Protein AF-A0A942A1B2-F1 (afdb_monomer_lite)

Secondary structure (DSSP, 8-state):
--HHHHHHHHHHHHHHHTS----------EEEEEEEE-SGGGGSBSSSS-BHHHHHHHHHHHHHHTS-TTEEEEEEEEPPPP-

InterPro domains:
  IPR036465 von Willebrand factor A-like domain superfamily [G3DSA:3.40.50.410] (23-77)
  IPR036465 von Willebrand factor A-like domain superfamily [SSF53300] (20-75)

Structure (mmCIF, N/CA/C/O backbone):
data_AF-A0A942A1B2-F1
#
_entry.id   AF-A0A942A1B2-F1
#
loop_
_atom_site.group_PDB
_atom_site.id
_atom_site.type_symbol
_atom_site.label_atom_id
_atom_site.label_alt_id
_atom_site.label_comp_id
_atom_site.label_asym_id
_atom_site.label_entity_id
_atom_site.label_seq_id
_atom_site.pdbx_PDB_ins_code
_atom_site.Cartn_x
_atom_site.Cartn_y
_atom_site.Cartn_z
_atom_site.occupancy
_atom_site.B_iso_or_equiv
_atom_site.auth_seq_id
_atom_site.auth_comp_id
_atom_site.auth_asym_id
_atom_site.auth_atom_id
_atom_site.pdbx_PDB_model_num
ATOM 1 N N . MET A 1 1 ? -32.233 -13.448 62.759 1.00 56.03 1 MET A N 1
ATOM 2 C CA . MET A 1 1 ? -31.158 -12.858 61.929 1.00 56.03 1 MET A CA 1
ATOM 3 C C . MET A 1 1 ? -30.771 -11.524 62.558 1.00 56.03 1 MET A C 1
ATOM 5 O O . MET A 1 1 ? -31.634 -10.671 62.684 1.00 56.03 1 MET A O 1
ATOM 9 N N . ASN A 1 2 ? -29.550 -11.407 63.086 1.00 65.88 2 ASN A N 1
ATOM 10 C CA . ASN A 1 2 ? -29.102 -10.271 63.908 1.00 65.88 2 ASN A CA 1
ATOM 11 C C . ASN A 1 2 ? -28.948 -9.001 63.046 1.00 65.88 2 ASN A C 1
ATOM 13 O O . ASN A 1 2 ? -28.399 -9.091 61.948 1.00 65.88 2 ASN A O 1
ATOM 17 N N . GLU A 1 3 ? -29.386 -7.838 63.536 1.00 75.69 3 GLU A N 1
ATOM 18 C CA . GLU A 1 3 ? -29.263 -6.535 62.853 1.00 75.69 3 GLU A CA 1
ATOM 19 C C . GLU A 1 3 ? -27.819 -6.239 62.398 1.00 75.69 3 GLU A C 1
ATOM 21 O O . GLU A 1 3 ? -27.594 -5.668 61.333 1.00 75.69 3 GLU A O 1
ATOM 26 N N . LYS A 1 4 ? -26.816 -6.754 63.123 1.00 70.44 4 LYS A N 1
ATOM 27 C CA . LYS A 1 4 ? -25.394 -6.658 62.741 1.00 70.44 4 LYS A CA 1
ATOM 28 C C . LYS A 1 4 ? -25.057 -7.383 61.431 1.00 70.44 4 LYS A C 1
ATOM 30 O O . LYS A 1 4 ? -24.219 -6.920 60.668 1.00 70.44 4 LYS A O 1
ATOM 35 N N . CYS A 1 5 ? -25.720 -8.504 61.151 1.00 71.19 5 CYS A N 1
ATOM 36 C CA . CYS A 1 5 ? -25.493 -9.303 59.945 1.00 71.19 5 CYS A CA 1
ATOM 37 C C . CYS A 1 5 ? -26.080 -8.615 58.701 1.00 71.19 5 CYS A C 1
ATOM 39 O O . CYS A 1 5 ? -25.471 -8.657 57.636 1.00 71.19 5 CYS A O 1
ATOM 41 N N . LYS A 1 6 ? -27.199 -7.888 58.857 1.00 72.44 6 LYS A N 1
ATOM 42 C CA . LYS A 1 6 ? -27.783 -7.061 57.788 1.00 72.44 6 LYS A CA 1
ATOM 43 C C . LYS A 1 6 ? -26.862 -5.903 57.402 1.00 72.44 6 LYS A C 1
ATOM 45 O O . LYS A 1 6 ? -26.675 -5.653 56.218 1.00 72.44 6 LYS A O 1
ATOM 50 N N . HIS A 1 7 ? -26.250 -5.237 58.384 1.00 69.81 7 HIS A N 1
ATOM 51 C CA . HIS A 1 7 ? -25.312 -4.143 58.120 1.00 69.81 7 HIS A CA 1
ATOM 52 C C . HIS A 1 7 ? -24.046 -4.604 57.397 1.00 69.81 7 HIS A C 1
ATOM 54 O O . HIS A 1 7 ? -23.616 -3.931 56.468 1.00 69.81 7 HIS A O 1
ATOM 60 N N . ILE A 1 8 ? -23.494 -5.762 57.774 1.00 76.12 8 ILE A N 1
ATOM 61 C CA . ILE A 1 8 ? -22.324 -6.349 57.100 1.00 76.12 8 ILE A CA 1
ATOM 62 C C . ILE A 1 8 ? -22.659 -6.733 55.652 1.00 76.12 8 ILE A C 1
ATOM 64 O O . ILE A 1 8 ? -21.858 -6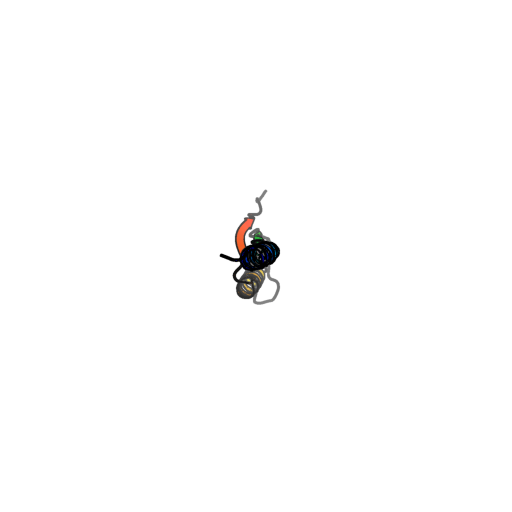.513 54.747 1.00 76.12 8 ILE A O 1
ATOM 68 N N . LEU A 1 9 ? -23.856 -7.276 55.418 1.00 77.19 9 LEU A N 1
ATOM 69 C CA . LEU A 1 9 ? -24.304 -7.623 54.071 1.00 77.19 9 LEU A CA 1
ATOM 70 C C . LEU A 1 9 ? -24.491 -6.370 53.197 1.00 77.19 9 LEU A C 1
ATOM 72 O O . LEU A 1 9 ? -24.133 -6.370 52.022 1.00 77.19 9 LEU A O 1
ATOM 76 N N . LEU A 1 10 ? -25.013 -5.291 53.788 1.00 77.25 10 LEU A N 1
ATOM 77 C CA . LEU A 1 10 ? -25.259 -4.031 53.093 1.00 77.25 10 LEU A CA 1
ATOM 78 C C . LEU A 1 10 ? -23.953 -3.319 52.714 1.00 77.25 10 LEU A C 1
ATOM 80 O O . LEU A 1 10 ? -23.825 -2.831 51.594 1.00 77.25 10 LEU A O 1
ATOM 84 N N . THR A 1 11 ? -22.965 -3.285 53.612 1.00 77.31 11 THR A N 1
ATOM 85 C CA . THR A 1 11 ? -21.664 -2.661 53.324 1.00 77.31 11 THR A CA 1
ATOM 86 C C . THR A 1 11 ? -20.878 -3.435 52.271 1.00 77.31 11 THR A C 1
ATOM 88 O O . THR A 1 11 ? -20.278 -2.817 51.392 1.00 77.31 11 THR A O 1
ATOM 91 N N . ALA A 1 12 ? -20.934 -4.769 52.294 1.00 78.06 12 ALA A N 1
ATOM 92 C CA . ALA A 1 12 ? -20.329 -5.599 51.256 1.00 78.06 12 ALA A CA 1
ATOM 93 C C . ALA A 1 12 ? -20.977 -5.364 49.879 1.00 78.06 12 ALA A C 1
ATOM 95 O O . ALA A 1 12 ? -20.267 -5.237 48.883 1.00 78.06 12 ALA A O 1
ATOM 96 N N . ALA A 1 13 ? -22.308 -5.237 49.826 1.00 77.38 13 ALA A N 1
ATOM 97 C CA . ALA A 1 13 ? -23.032 -4.965 48.584 1.00 77.38 13 ALA A CA 1
ATOM 98 C C . ALA A 1 13 ? -22.681 -3.591 47.984 1.00 77.38 13 ALA A C 1
ATOM 100 O O . ALA A 1 13 ? -22.469 -3.482 46.778 1.00 77.38 13 ALA A O 1
ATOM 101 N N . ILE A 1 14 ? -22.559 -2.554 48.818 1.00 79.75 14 ILE A N 1
ATOM 102 C CA . ILE A 1 14 ? -22.167 -1.206 48.373 1.00 79.75 14 ILE A CA 1
ATOM 103 C C . ILE A 1 14 ? -20.728 -1.205 47.842 1.00 79.75 14 ILE A C 1
ATOM 105 O O . ILE A 1 14 ? -20.448 -0.584 46.819 1.00 79.75 14 ILE A O 1
ATOM 109 N N . PHE A 1 15 ? -19.822 -1.933 48.498 1.00 75.69 15 PHE A N 1
ATOM 110 C CA . PHE A 1 15 ? -18.429 -2.027 48.068 1.00 75.69 15 PHE A CA 1
ATOM 111 C C . PHE A 1 15 ? -18.292 -2.751 46.719 1.00 75.69 15 PHE A C 1
ATOM 113 O O . PHE A 1 15 ? -17.581 -2.272 45.838 1.00 75.69 15 PHE A O 1
ATOM 120 N N . LEU A 1 16 ? -19.046 -3.835 46.508 1.00 70.81 16 LEU A N 1
ATOM 121 C CA . LEU A 1 16 ? -19.106 -4.556 45.230 1.00 70.81 16 LEU A CA 1
ATOM 122 C C . LEU A 1 16 ? -19.679 -3.711 44.082 1.00 70.81 16 LEU A C 1
ATOM 124 O O . LEU A 1 16 ? -19.242 -3.861 42.946 1.00 70.81 16 LEU A O 1
ATOM 128 N N . LEU A 1 17 ? -20.611 -2.800 44.372 1.00 70.19 17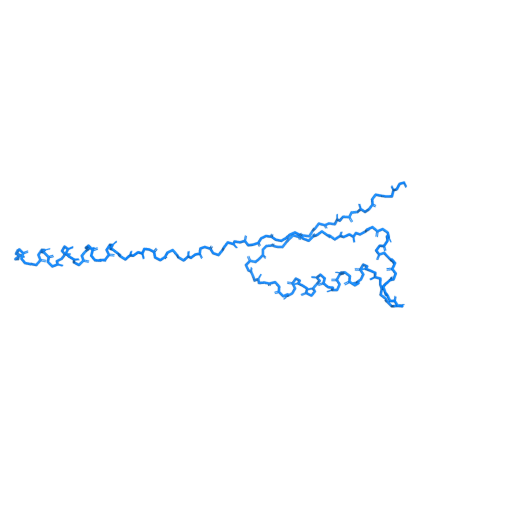 LEU A N 1
ATOM 129 C CA . LEU A 1 17 ? -21.164 -1.864 43.384 1.00 70.19 17 LEU A CA 1
ATOM 130 C C . LEU A 1 17 ? -20.266 -0.646 43.120 1.00 70.19 17 LEU A C 1
ATOM 132 O O . LEU A 1 17 ? -20.469 0.051 42.131 1.00 70.19 17 LEU A O 1
ATOM 136 N N . SER A 1 18 ? -19.286 -0.382 43.991 1.00 69.69 18 SER A N 1
ATOM 137 C CA . SER A 1 18 ? -18.333 0.726 43.842 1.00 69.69 18 SER A CA 1
ATOM 138 C C . SER A 1 18 ? -17.122 0.399 42.975 1.00 69.69 18 SER A C 1
ATOM 140 O O . SER A 1 18 ? -16.286 1.278 42.772 1.00 69.69 18 SER A O 1
ATOM 142 N N . VAL A 1 19 ? -17.008 -0.834 42.466 1.00 70.88 19 VAL A N 1
ATOM 143 C CA . VAL A 1 19 ? -15.942 -1.172 41.522 1.00 70.88 19 VAL A CA 1
ATOM 144 C C . VAL A 1 19 ? -16.196 -0.343 40.264 1.00 70.88 19 VAL A C 1
ATOM 146 O O . VAL A 1 19 ? -17.218 -0.559 39.607 1.00 70.88 19 VAL A O 1
ATOM 149 N N . PRO A 1 20 ? -15.327 0.627 39.924 1.00 67.75 20 PRO A N 1
ATOM 150 C CA . PRO A 1 20 ? -15.470 1.333 38.668 1.00 67.75 20 PRO A CA 1
ATOM 151 C C . PRO A 1 20 ? -15.412 0.273 37.577 1.00 67.75 20 PRO A C 1
ATOM 153 O O . PRO A 1 20 ? -14.489 -0.545 37.556 1.00 67.75 20 PRO A O 1
ATOM 156 N N . ALA A 1 21 ? -16.424 0.253 36.711 1.00 64.88 21 ALA A N 1
ATOM 157 C CA . ALA A 1 21 ? -16.353 -0.506 35.481 1.00 64.88 21 ALA A CA 1
ATOM 158 C C . ALA A 1 21 ? -15.094 -0.014 34.768 1.00 64.88 21 ALA A C 1
ATOM 160 O O . ALA A 1 21 ? -15.068 1.096 34.238 1.00 64.88 21 ALA A O 1
ATOM 161 N N . PHE A 1 22 ? -14.016 -0.796 34.853 1.00 60.47 22 PHE A N 1
ATOM 162 C CA . PHE A 1 22 ? -12.861 -0.627 33.998 1.00 60.47 22 PHE A CA 1
ATOM 163 C C . PHE A 1 22 ? -13.411 -0.824 32.595 1.00 60.47 22 PHE A C 1
ATOM 165 O O . PHE A 1 22 ? -13.618 -1.950 32.148 1.00 60.47 22 PHE A O 1
ATOM 172 N N . SER A 1 23 ? -13.751 0.288 31.950 1.00 59.81 23 SER A N 1
ATOM 173 C CA . SER A 1 23 ? -13.992 0.311 30.525 1.00 59.81 23 SER A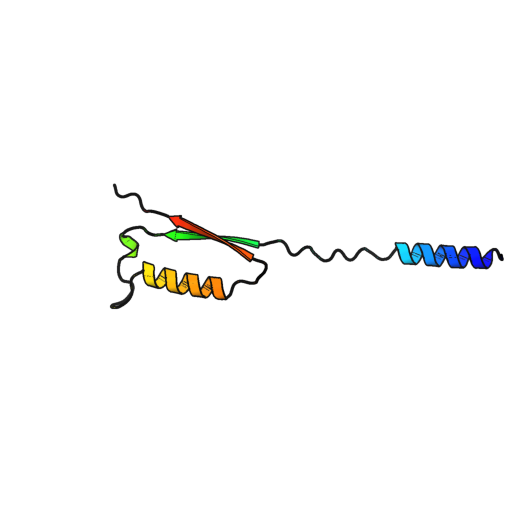 CA 1
ATOM 174 C C . SER A 1 23 ? -12.675 -0.154 29.929 1.00 59.81 23 SER A C 1
ATOM 176 O O . SER A 1 23 ? -11.688 0.582 29.965 1.00 59.81 23 SER A O 1
ATOM 178 N N . LEU A 1 24 ? -12.627 -1.409 29.475 1.00 62.16 24 LEU A N 1
ATOM 179 C CA . LEU A 1 24 ? -11.645 -1.805 28.479 1.00 62.16 24 LEU A CA 1
ATOM 180 C C . LEU A 1 24 ? -11.818 -0.765 27.381 1.00 62.16 24 LEU A C 1
ATOM 182 O O . LEU A 1 24 ? -12.920 -0.630 26.850 1.00 62.16 24 LEU A O 1
ATOM 186 N N . ALA A 1 25 ? -10.807 0.080 27.188 1.00 62.69 25 ALA A N 1
ATOM 187 C CA . ALA A 1 25 ? -10.825 1.043 26.108 1.00 62.69 25 ALA A CA 1
ATOM 188 C C . ALA A 1 25 ? -11.100 0.229 24.844 1.00 62.69 25 ALA A C 1
ATOM 190 O O . ALA A 1 25 ? -10.334 -0.677 24.521 1.00 62.69 25 ALA A O 1
ATOM 191 N N . GLU A 1 26 ? -12.256 0.466 24.233 1.00 64.44 26 GLU A N 1
ATOM 192 C CA . GLU A 1 26 ? -12.583 -0.082 22.929 1.00 64.44 26 GLU A CA 1
ATOM 193 C C . GLU A 1 26 ? -11.468 0.433 22.019 1.00 64.44 26 GLU A C 1
ATOM 195 O O . GLU A 1 26 ? -11.302 1.647 21.885 1.00 64.44 26 GLU A O 1
ATOM 200 N N . GLU A 1 27 ? -10.587 -0.461 21.561 1.00 67.69 27 GLU A N 1
ATOM 201 C CA . GLU A 1 27 ? -9.501 -0.066 20.672 1.00 67.69 27 GLU A CA 1
ATOM 202 C C . GLU A 1 27 ? -10.155 0.553 19.440 1.00 67.69 27 GLU A C 1
ATOM 204 O O . GLU A 1 27 ? -10.825 -0.150 18.685 1.00 67.69 27 GLU A O 1
ATOM 209 N N . GLU A 1 28 ? -10.043 1.876 19.285 1.00 72.00 28 GLU A N 1
ATOM 210 C CA . GLU A 1 28 ? -10.650 2.570 18.155 1.00 72.00 28 GLU A CA 1
ATOM 211 C C . GLU A 1 28 ? -10.122 1.953 16.857 1.00 72.00 28 GLU A C 1
ATOM 213 O O . GLU A 1 28 ? -8.929 2.043 16.548 1.00 72.00 28 GLU A O 1
ATOM 218 N N . GLU A 1 29 ? -11.021 1.321 16.096 1.00 81.25 29 GLU A N 1
ATOM 219 C CA . GLU A 1 29 ? -10.694 0.751 14.794 1.00 81.25 29 GLU A CA 1
ATOM 220 C C . GLU A 1 29 ? -10.107 1.848 13.900 1.00 81.25 29 GLU A C 1
ATOM 222 O O . GLU A 1 29 ? -10.773 2.815 13.511 1.00 81.25 29 GLU A O 1
ATOM 227 N N . THR A 1 30 ? -8.829 1.700 13.559 1.00 90.94 30 THR A N 1
ATOM 228 C CA . THR A 1 30 ? -8.132 2.666 12.714 1.00 90.94 30 THR A CA 1
ATOM 229 C C . THR A 1 30 ? -8.363 2.306 11.251 1.00 90.94 30 THR A C 1
ATOM 231 O O . THR A 1 30 ? -8.119 1.182 10.825 1.00 90.94 30 THR A O 1
ATOM 234 N N . ASN A 1 31 ? -8.821 3.271 10.453 1.00 94.88 31 ASN A N 1
ATOM 235 C CA . ASN A 1 31 ? -9.143 3.066 9.040 1.00 94.88 31 ASN A CA 1
ATOM 236 C C . ASN A 1 31 ? -8.152 3.836 8.153 1.00 94.88 31 ASN A C 1
ATOM 238 O O . ASN A 1 31 ? -8.059 5.060 8.247 1.00 94.88 31 ASN A O 1
ATOM 242 N N . ILE A 1 32 ? -7.432 3.138 7.268 1.00 95.12 32 ILE A N 1
ATOM 243 C CA . ILE A 1 32 ? -6.440 3.725 6.351 1.00 95.12 32 ILE A CA 1
ATOM 244 C C . ILE A 1 32 ? -6.881 3.511 4.902 1.00 95.12 32 ILE A C 1
ATOM 246 O O . ILE A 1 32 ? -7.138 2.387 4.478 1.00 95.12 32 ILE A O 1
ATOM 250 N N . LEU A 1 33 ? -6.909 4.585 4.106 1.00 96.12 33 LEU A N 1
ATOM 251 C CA . LEU A 1 33 ? -7.129 4.524 2.660 1.00 96.12 33 LEU A CA 1
ATOM 252 C C . LEU A 1 33 ? -5.853 4.910 1.907 1.00 96.12 33 LEU A C 1
ATOM 254 O O . LEU A 1 33 ? -5.468 6.079 1.874 1.00 96.12 33 LEU A O 1
ATOM 258 N N . PHE A 1 34 ? -5.236 3.940 1.238 1.00 96.12 34 PHE A N 1
ATOM 259 C CA . PHE A 1 34 ? -4.137 4.200 0.315 1.00 96.12 34 PHE A CA 1
ATOM 260 C C . PHE A 1 34 ? -4.681 4.669 -1.034 1.00 96.12 34 PHE A C 1
ATOM 262 O O . PHE A 1 34 ? -5.538 4.019 -1.633 1.00 96.12 34 PHE A O 1
ATOM 269 N N . ILE A 1 35 ? -4.159 5.783 -1.546 1.00 95.56 35 ILE A N 1
ATOM 270 C CA . ILE A 1 35 ? -4.468 6.269 -2.893 1.00 95.56 35 ILE A CA 1
ATOM 271 C C . ILE A 1 35 ? -3.252 6.018 -3.779 1.00 95.56 35 ILE A C 1
ATOM 273 O O . ILE A 1 35 ? -2.228 6.686 -3.654 1.00 95.56 35 ILE A O 1
ATOM 277 N N . PHE A 1 36 ? -3.372 5.058 -4.690 1.00 95.56 36 PHE A N 1
ATOM 278 C CA . PHE A 1 36 ? -2.294 4.657 -5.584 1.00 95.56 36 PHE A CA 1
ATOM 279 C C . PHE A 1 36 ? -2.388 5.403 -6.917 1.00 95.56 36 PHE A C 1
ATOM 281 O O . PHE A 1 36 ? -3.328 5.194 -7.691 1.00 95.56 36 PHE A O 1
ATOM 288 N N . ASP A 1 37 ? -1.416 6.273 -7.203 1.00 94.19 37 ASP A N 1
ATOM 289 C CA . ASP A 1 37 ? -1.317 6.943 -8.502 1.00 94.19 37 ASP A CA 1
ATOM 290 C C . ASP A 1 37 ? -0.893 5.937 -9.581 1.00 94.19 37 ASP A C 1
ATOM 292 O O . ASP A 1 37 ? 0.112 5.242 -9.462 1.00 94.19 37 ASP A O 1
ATOM 296 N N . SER A 1 38 ? -1.689 5.849 -10.642 1.00 92.81 38 SER A N 1
ATOM 297 C CA . SER A 1 38 ? -1.455 4.975 -11.796 1.00 92.81 38 SER A CA 1
ATOM 298 C C . SER A 1 38 ? -1.422 5.754 -13.113 1.00 92.81 38 SER A C 1
ATOM 300 O O . SER A 1 38 ? -1.711 5.214 -14.182 1.00 92.81 38 SER A O 1
ATOM 302 N N . SER A 1 39 ? -1.118 7.052 -13.041 1.00 93.44 39 SER A N 1
ATOM 303 C CA . SER A 1 39 ? -0.908 7.898 -14.214 1.00 93.44 39 SER A CA 1
ATOM 304 C C . SER A 1 39 ? 0.289 7.435 -15.051 1.00 93.44 39 SER A C 1
ATOM 306 O O . SER A 1 39 ? 1.172 6.717 -14.585 1.00 93.44 39 SER A O 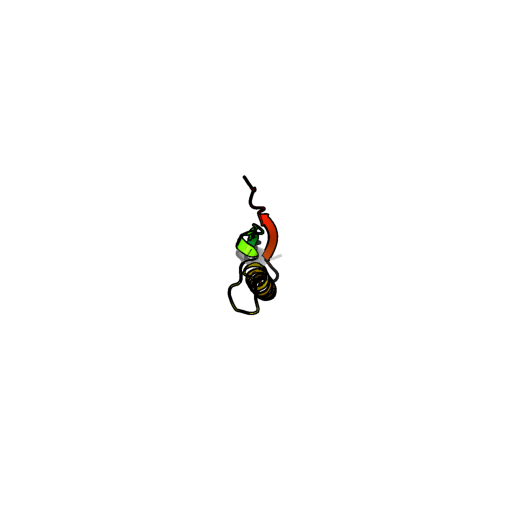1
ATOM 308 N N . ALA A 1 40 ? 0.342 7.869 -16.312 1.00 91.31 40 ALA A N 1
ATOM 309 C CA . ALA A 1 40 ? 1.406 7.476 -17.236 1.00 91.31 40 ALA A CA 1
ATOM 310 C C . ALA A 1 40 ? 2.814 7.848 -16.734 1.00 91.31 40 ALA A C 1
ATOM 312 O O . ALA A 1 40 ? 3.764 7.133 -17.010 1.00 91.31 40 ALA A O 1
ATOM 313 N N . SER A 1 41 ? 2.968 8.916 -15.943 1.00 92.25 41 SER A N 1
ATOM 314 C CA . SER A 1 41 ? 4.273 9.292 -15.380 1.00 92.25 41 SER A CA 1
ATOM 315 C C . SER A 1 41 ? 4.838 8.246 -14.409 1.00 92.25 41 SER A C 1
ATOM 317 O O . SER A 1 41 ? 6.045 8.241 -14.165 1.00 92.25 41 SER A O 1
ATOM 319 N N . MET A 1 42 ? 3.998 7.344 -13.890 1.00 94.94 42 MET A N 1
ATOM 320 C CA . MET A 1 42 ? 4.405 6.245 -13.013 1.00 94.94 42 MET A CA 1
ATOM 321 C C . MET A 1 42 ? 5.109 5.108 -13.764 1.00 94.94 42 MET A C 1
ATOM 323 O O . MET A 1 42 ? 5.750 4.273 -13.131 1.00 94.94 42 MET A O 1
ATOM 327 N N . THR A 1 43 ? 5.048 5.072 -15.100 1.00 93.81 43 THR A N 1
ATOM 328 C CA . THR A 1 43 ? 5.851 4.123 -15.891 1.00 93.81 43 THR A CA 1
ATOM 329 C C . THR A 1 43 ? 7.293 4.589 -16.069 1.00 93.81 43 THR A C 1
ATOM 331 O O . THR A 1 43 ? 8.120 3.821 -16.550 1.00 93.81 43 THR A O 1
ATOM 334 N N . ASN A 1 44 ? 7.608 5.835 -15.703 1.00 95.75 44 ASN A N 1
ATOM 335 C CA . ASN A 1 44 ? 8.969 6.347 -15.801 1.00 95.75 44 ASN A CA 1
ATOM 336 C C . ASN A 1 44 ? 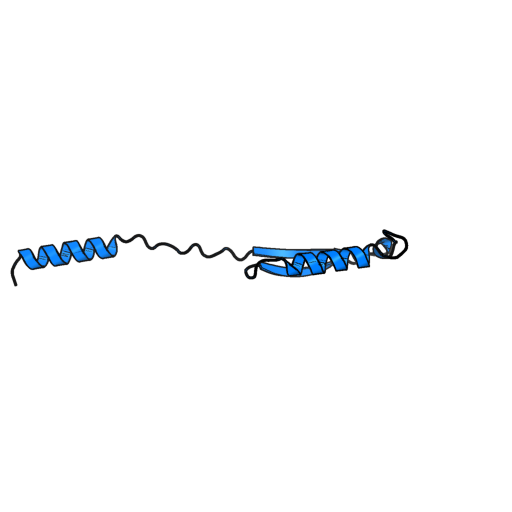9.883 5.630 -14.790 1.00 95.75 44 ASN A C 1
ATOM 338 O O . ASN A 1 44 ? 9.433 5.326 -13.679 1.00 95.75 44 ASN A O 1
ATOM 342 N N . PRO A 1 45 ? 11.156 5.399 -15.143 1.00 96.44 45 PRO A N 1
ATOM 343 C CA . PRO A 1 45 ? 12.121 4.774 -14.248 1.00 96.44 45 PRO A CA 1
ATOM 344 C C . PRO A 1 45 ? 12.411 5.639 -13.011 1.00 96.44 45 PRO A C 1
ATOM 346 O O . PRO A 1 45 ? 12.379 6.873 -13.075 1.00 96.44 45 PRO A O 1
ATOM 349 N N . VAL A 1 46 ? 12.699 4.976 -11.890 1.00 94.88 46 VAL A N 1
ATOM 350 C CA . VAL A 1 46 ? 13.401 5.553 -10.722 1.00 94.88 46 VAL A CA 1
ATOM 351 C C . VAL A 1 46 ? 14.864 5.119 -10.671 1.00 94.88 46 VAL A C 1
ATOM 353 O O . VAL A 1 46 ? 15.684 5.799 -10.061 1.00 94.88 46 VAL A O 1
ATOM 356 N N . SER A 1 47 ? 15.181 4.006 -11.332 1.00 93.19 47 SER A N 1
ATOM 357 C CA . SER A 1 47 ? 16.514 3.442 -11.527 1.00 93.19 47 SER A CA 1
ATOM 358 C C . SER A 1 47 ? 16.564 2.739 -12.891 1.00 93.19 47 SER A C 1
ATOM 360 O O . SER A 1 47 ? 15.553 2.672 -13.592 1.00 93.19 47 SER A O 1
ATOM 362 N N . ASP A 1 48 ? 17.716 2.183 -13.265 1.00 89.69 48 ASP A N 1
ATOM 363 C CA . ASP A 1 48 ? 17.894 1.487 -14.550 1.00 89.69 48 ASP A CA 1
ATOM 364 C C . ASP A 1 48 ? 17.028 0.222 -14.702 1.00 89.69 48 ASP A C 1
ATOM 366 O O . ASP A 1 48 ? 16.838 -0.266 -15.816 1.00 89.69 48 ASP A O 1
ATOM 370 N N . VAL A 1 49 ? 16.502 -0.318 -13.597 1.00 89.75 49 VAL A N 1
ATOM 371 C CA . VAL A 1 49 ? 15.789 -1.607 -13.563 1.00 89.75 49 VAL A CA 1
ATOM 372 C C . VAL A 1 49 ? 14.370 -1.520 -13.007 1.00 89.75 49 VAL A C 1
ATOM 374 O O . VAL A 1 49 ? 13.653 -2.511 -13.061 1.00 89.75 49 VAL A O 1
ATOM 377 N N . GLU A 1 50 ? 13.950 -0.367 -12.481 1.00 95.44 50 GLU A N 1
ATOM 378 C CA . GLU A 1 50 ? 12.693 -0.247 -11.737 1.00 95.44 50 GLU A CA 1
ATOM 379 C C . GLU A 1 50 ? 11.902 1.004 -12.142 1.00 95.44 50 GLU A C 1
ATOM 381 O O . GLU A 1 50 ? 12.427 2.122 -12.210 1.00 95.44 50 GLU A O 1
ATOM 386 N N . SER A 1 51 ? 10.600 0.823 -12.379 1.00 97.25 51 SER A N 1
ATOM 387 C CA . SER A 1 51 ? 9.662 1.931 -12.604 1.00 97.25 51 SER A CA 1
ATOM 388 C C . SER A 1 51 ? 9.147 2.523 -11.289 1.00 97.25 51 SER A C 1
ATOM 390 O O . SER A 1 51 ? 9.044 1.824 -10.284 1.00 97.25 51 SER A O 1
ATOM 392 N N . LYS A 1 52 ? 8.710 3.791 -11.294 1.00 96.50 52 LYS A N 1
ATOM 393 C CA . LYS A 1 52 ? 8.026 4.408 -10.133 1.00 96.50 52 LYS A CA 1
ATOM 394 C C . LYS A 1 52 ? 6.849 3.570 -9.640 1.00 96.50 52 LYS A C 1
ATOM 396 O O . LYS A 1 52 ? 6.610 3.484 -8.441 1.00 96.50 52 LYS A O 1
ATOM 401 N N . MET A 1 53 ? 6.103 2.973 -10.567 1.00 96.31 53 MET A N 1
ATOM 402 C CA . MET A 1 53 ? 4.977 2.101 -10.248 1.00 96.31 53 MET A CA 1
ATOM 403 C C . MET A 1 53 ? 5.416 0.826 -9.533 1.00 96.31 53 MET A C 1
ATOM 405 O O . MET A 1 53 ? 4.736 0.394 -8.607 1.00 96.31 53 MET A O 1
ATOM 409 N N . GLU A 1 54 ? 6.513 0.218 -9.963 1.00 96.56 54 GLU A N 1
ATOM 410 C CA . GLU A 1 54 ? 7.054 -0.988 -9.339 1.00 96.56 54 GLU A CA 1
ATOM 411 C C . GLU A 1 54 ? 7.594 -0.687 -7.941 1.00 96.56 54 GLU A C 1
ATOM 413 O O . GLU A 1 54 ? 7.136 -1.304 -6.981 1.00 96.56 54 GLU A O 1
ATOM 418 N N . ALA A 1 55 ? 8.388 0.378 -7.801 1.00 96.44 55 ALA A N 1
ATOM 419 C CA . ALA A 1 55 ? 8.862 0.862 -6.506 1.00 96.44 55 ALA A CA 1
ATOM 420 C C . ALA A 1 55 ? 7.705 1.148 -5.532 1.00 96.44 55 ALA A C 1
ATOM 422 O O . ALA A 1 55 ? 7.710 0.701 -4.386 1.00 96.44 55 ALA A O 1
ATOM 423 N N . ALA A 1 56 ? 6.661 1.844 -5.993 1.00 96.00 56 ALA A N 1
ATOM 424 C CA . ALA A 1 56 ? 5.500 2.157 -5.163 1.00 96.00 56 ALA A CA 1
ATOM 425 C C . ALA A 1 56 ? 4.708 0.906 -4.744 1.00 96.00 56 ALA A C 1
ATOM 427 O O . ALA A 1 56 ? 4.204 0.854 -3.623 1.00 96.00 56 ALA A O 1
ATOM 428 N N . LYS A 1 57 ? 4.589 -0.104 -5.617 1.00 95.81 57 LYS A N 1
ATOM 429 C CA . LYS A 1 57 ? 3.948 -1.385 -5.273 1.00 95.81 57 LYS A CA 1
ATOM 430 C C . LYS A 1 57 ? 4.754 -2.153 -4.233 1.00 95.81 57 LYS A C 1
ATOM 432 O O . LYS A 1 57 ? 4.155 -2.683 -3.302 1.00 95.81 57 LYS A O 1
ATOM 437 N N . ASN A 1 58 ? 6.076 -2.185 -4.389 1.00 96.06 58 ASN A N 1
ATOM 438 C CA . ASN A 1 58 ? 6.982 -2.866 -3.469 1.00 96.06 58 ASN A CA 1
ATOM 439 C C . ASN A 1 58 ? 6.855 -2.272 -2.060 1.00 96.06 58 ASN A C 1
ATOM 441 O O . ASN A 1 58 ? 6.557 -2.997 -1.112 1.00 96.06 58 ASN A O 1
ATOM 445 N N . VAL A 1 59 ? 6.935 -0.942 -1.947 1.00 95.81 59 VAL A N 1
ATOM 446 C CA . VAL A 1 59 ? 6.764 -0.239 -0.666 1.00 95.81 59 VAL A CA 1
ATOM 447 C C . VAL A 1 59 ? 5.361 -0.435 -0.094 1.00 95.81 59 VAL A C 1
ATOM 449 O O . VAL A 1 59 ? 5.221 -0.695 1.095 1.00 95.81 59 VAL A O 1
ATOM 452 N N . LEU A 1 60 ? 4.304 -0.341 -0.909 1.00 96.62 60 LEU A N 1
ATOM 453 C CA . LEU A 1 60 ? 2.939 -0.544 -0.415 1.00 96.62 60 LEU A CA 1
ATOM 454 C C . LEU A 1 60 ? 2.742 -1.964 0.135 1.00 96.62 60 LEU A C 1
ATOM 456 O O . LEU A 1 60 ? 2.128 -2.127 1.186 1.00 96.62 60 LEU A O 1
ATOM 460 N N . SER A 1 61 ? 3.273 -2.977 -0.555 1.00 95.94 61 SER A N 1
ATOM 461 C CA . SER A 1 61 ? 3.216 -4.369 -0.101 1.00 95.94 61 SER A CA 1
ATOM 462 C C . SER A 1 61 ? 3.950 -4.561 1.223 1.00 95.94 61 SER A C 1
ATOM 464 O O . SER A 1 61 ? 3.461 -5.278 2.093 1.00 95.94 61 SER A O 1
ATOM 466 N N . GLU A 1 62 ? 5.110 -3.925 1.375 1.00 96.69 62 GLU A N 1
ATOM 467 C CA . GLU A 1 62 ? 5.891 -3.966 2.607 1.00 96.69 62 GLU A CA 1
ATOM 468 C C . GLU A 1 62 ? 5.148 -3.280 3.761 1.00 96.69 62 GLU A C 1
ATOM 470 O O . GLU A 1 62 ? 4.958 -3.879 4.815 1.00 96.69 62 GLU A O 1
ATOM 475 N N . VAL A 1 63 ? 4.650 -2.059 3.541 1.00 95.50 63 VAL A N 1
ATOM 476 C CA . VAL A 1 63 ? 3.912 -1.288 4.552 1.00 95.50 63 VAL A CA 1
ATOM 477 C C . VAL A 1 63 ? 2.691 -2.055 5.042 1.00 95.50 63 VAL A C 1
ATOM 479 O O . VAL A 1 63 ? 2.508 -2.172 6.249 1.00 95.50 63 VAL A O 1
ATOM 482 N N . VAL A 1 64 ? 1.883 -2.607 4.130 1.00 94.75 64 VAL A N 1
ATOM 483 C CA . VAL A 1 64 ? 0.695 -3.393 4.498 1.00 94.75 64 VAL A CA 1
ATOM 484 C C . VAL A 1 64 ? 1.075 -4.624 5.325 1.00 94.75 64 VAL A C 1
ATOM 486 O O . VAL A 1 64 ? 0.346 -4.969 6.249 1.00 94.75 64 VAL A O 1
ATOM 489 N N . GLY A 1 65 ? 2.228 -5.242 5.055 1.00 94.25 65 GLY A N 1
ATOM 490 C CA . GLY A 1 65 ? 2.741 -6.371 5.836 1.00 94.25 65 GLY A CA 1
ATOM 491 C C . GLY A 1 65 ? 3.143 -6.030 7.278 1.00 94.25 65 GLY A C 1
ATOM 492 O O . GLY A 1 65 ? 3.234 -6.938 8.100 1.00 94.25 65 GLY A O 1
ATOM 493 N N . TYR A 1 66 ? 3.359 -4.750 7.598 1.00 95.56 66 TYR A N 1
ATOM 494 C CA . TYR A 1 66 ? 3.709 -4.281 8.945 1.00 95.56 66 TYR A CA 1
ATOM 495 C C . TYR A 1 66 ? 2.540 -3.643 9.709 1.00 95.56 66 TYR A C 1
ATOM 497 O O . TYR A 1 66 ? 2.728 -3.211 10.849 1.00 95.56 66 TYR A O 1
ATOM 505 N N . LEU A 1 67 ? 1.351 -3.539 9.106 1.00 93.88 67 LEU A N 1
ATOM 506 C CA . LEU A 1 67 ? 0.203 -2.943 9.786 1.00 93.88 67 LEU A CA 1
ATOM 507 C C . LEU A 1 67 ? -0.317 -3.873 10.901 1.00 93.88 67 LEU A C 1
ATOM 509 O O . LEU A 1 67 ? -0.408 -5.083 10.692 1.00 93.88 67 LEU A O 1
ATOM 513 N N . PRO A 1 68 ? -0.677 -3.324 12.077 1.00 91.31 68 PRO A N 1
ATOM 514 C CA . PRO A 1 68 ? -1.377 -4.061 13.125 1.00 91.31 68 PRO A CA 1
ATOM 515 C C . PRO A 1 68 ? -2.701 -4.677 12.645 1.00 91.31 68 PRO A C 1
ATOM 517 O O . PRO A 1 68 ? -3.361 -4.139 11.757 1.00 91.31 68 PRO A O 1
ATOM 520 N N . GLU A 1 69 ? -3.128 -5.768 13.285 1.00 89.25 69 GLU A N 1
ATOM 521 C CA . GLU A 1 69 ? -4.353 -6.501 12.916 1.00 89.25 69 GLU A CA 1
ATOM 522 C C . GLU A 1 69 ? -5.651 -5.701 13.137 1.00 89.25 69 GLU A C 1
ATOM 524 O O . GLU A 1 69 ? -6.670 -6.012 12.528 1.00 89.25 69 GLU A O 1
ATOM 529 N N . ASN A 1 70 ? -5.622 -4.656 13.970 1.00 89.69 70 ASN A N 1
ATOM 530 C CA . ASN A 1 70 ? -6.770 -3.793 14.274 1.00 89.69 70 ASN A CA 1
ATOM 531 C C . ASN A 1 70 ? -6.931 -2.610 13.292 1.00 89.69 70 ASN A C 1
ATOM 533 O O . ASN A 1 70 ? -7.659 -1.655 13.577 1.00 89.69 70 ASN A O 1
ATOM 537 N N . ILE A 1 71 ? -6.245 -2.655 12.141 1.00 93.06 71 ILE A N 1
ATOM 538 C CA . ILE A 1 71 ? -6.352 -1.646 11.084 1.00 93.06 71 ILE A CA 1
ATOM 539 C C . ILE A 1 71 ? -7.171 -2.169 9.904 1.00 93.06 71 ILE A C 1
ATOM 541 O O . ILE A 1 71 ? -6.812 -3.141 9.240 1.00 93.06 71 ILE A O 1
ATOM 545 N N . ASN A 1 72 ? -8.218 -1.425 9.556 1.00 94.31 72 ASN A N 1
ATOM 546 C CA . ASN A 1 72 ? -8.960 -1.606 8.315 1.00 94.31 72 ASN A CA 1
ATOM 547 C C . ASN A 1 72 ? -8.241 -0.886 7.166 1.00 94.31 72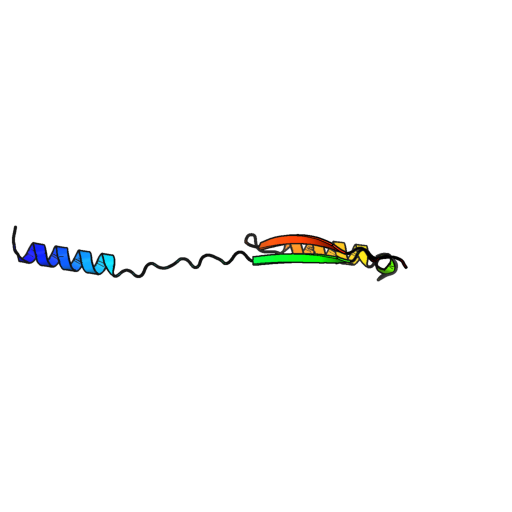 ASN A C 1
ATOM 549 O O . ASN A 1 72 ? -7.971 0.318 7.240 1.00 94.31 72 ASN A O 1
ATOM 553 N N . VAL A 1 73 ? -7.959 -1.602 6.075 1.00 95.50 73 VAL A N 1
ATOM 554 C CA . VAL A 1 73 ? -7.184 -1.071 4.943 1.00 95.50 73 VAL A CA 1
ATOM 555 C C . VAL A 1 73 ? -8.017 -1.035 3.665 1.00 95.50 73 VAL A C 1
ATOM 557 O O . VAL A 1 73 ? -8.543 -2.050 3.213 1.00 95.50 73 VAL A O 1
ATOM 560 N N . GLY A 1 74 ? -8.081 0.138 3.037 1.00 95.94 74 GLY A N 1
ATOM 561 C CA . GLY A 1 74 ? -8.618 0.340 1.694 1.00 95.94 74 GLY A CA 1
ATOM 562 C C . GLY A 1 74 ? -7.535 0.744 0.690 1.00 95.94 74 GLY A C 1
ATOM 563 O O . GLY A 1 74 ? -6.543 1.382 1.044 1.00 95.94 74 GLY A O 1
ATOM 564 N N . LEU A 1 75 ? -7.756 0.429 -0.590 1.00 95.81 75 LEU A N 1
ATOM 565 C CA . LEU A 1 75 ? -6.906 0.857 -1.704 1.00 95.81 75 LEU A CA 1
ATOM 566 C C . LEU A 1 75 ? -7.760 1.456 -2.826 1.00 95.81 75 LEU A C 1
ATOM 568 O O . LEU A 1 75 ? -8.591 0.774 -3.423 1.00 95.81 75 LEU A O 1
ATOM 572 N N . ALA A 1 76 ? -7.516 2.723 -3.151 1.00 94.50 76 ALA A N 1
ATOM 573 C CA . ALA A 1 76 ? -8.132 3.415 -4.274 1.00 94.50 76 ALA A CA 1
ATOM 574 C C . ALA A 1 76 ? -7.099 3.681 -5.371 1.00 94.50 76 ALA A C 1
ATOM 576 O O . ALA A 1 76 ? -6.020 4.220 -5.128 1.00 94.50 76 ALA A O 1
ATOM 577 N N . LYS A 1 77 ? -7.445 3.346 -6.614 1.00 91.62 77 LYS A N 1
ATOM 578 C CA . LYS A 1 77 ? -6.621 3.662 -7.783 1.00 91.62 77 LYS A CA 1
ATOM 579 C C . LYS A 1 77 ? -6.959 5.064 -8.288 1.00 91.62 77 LYS A C 1
ATOM 581 O O . LYS A 1 77 ? -8.077 5.305 -8.738 1.00 91.62 77 LYS A O 1
ATOM 586 N N . LYS A 1 78 ? -5.980 5.967 -8.302 1.00 90.06 78 LYS A N 1
ATOM 587 C CA . LYS A 1 78 ? -6.078 7.254 -9.000 1.00 90.06 78 LYS A CA 1
ATOM 588 C C . LYS A 1 78 ? -5.598 7.076 -10.436 1.00 90.06 78 LYS A C 1
ATOM 590 O O . LYS A 1 78 ? -4.448 6.703 -10.680 1.00 90.06 78 LYS A O 1
ATOM 595 N N . ILE A 1 79 ? -6.475 7.348 -11.395 1.00 76.88 79 ILE A N 1
ATOM 596 C CA . ILE A 1 79 ? -6.147 7.332 -12.823 1.00 76.88 79 ILE A CA 1
ATOM 597 C C . ILE A 1 79 ? -5.907 8.777 -13.257 1.00 76.88 79 ILE A C 1
ATOM 599 O O . ILE A 1 79 ? -6.779 9.628 -13.097 1.00 76.88 79 ILE A O 1
ATOM 603 N N . GLY A 1 80 ? -4.716 9.067 -13.782 1.00 67.44 80 GLY A N 1
ATOM 604 C CA . GLY A 1 80 ? -4.457 10.354 -14.424 1.00 67.44 80 GLY A CA 1
ATOM 605 C C . GLY A 1 80 ? -5.285 10.465 -15.702 1.00 67.44 80 GLY A C 1
ATOM 606 O O . GLY A 1 80 ? -5.149 9.627 -16.593 1.00 67.44 80 GLY A O 1
ATOM 607 N N . VAL A 1 81 ? -6.147 11.476 -15.788 1.00 62.16 81 VAL A N 1
ATOM 608 C CA . VAL A 1 81 ? -6.894 11.788 -17.012 1.00 62.16 81 VAL A CA 1
ATOM 609 C C . VAL A 1 81 ? -5.877 12.268 -18.051 1.00 62.16 81 VAL A C 1
ATOM 611 O O . VAL A 1 81 ? -5.132 13.211 -17.778 1.00 62.16 81 VAL A O 1
ATOM 614 N N . ARG A 1 82 ? -5.783 11.603 -19.212 1.00 55.69 82 ARG A N 1
ATOM 615 C CA . ARG A 1 82 ? -5.052 12.190 -20.345 1.00 55.69 82 ARG A CA 1
ATOM 616 C C . ARG A 1 82 ? -5.872 13.375 -20.871 1.00 55.69 82 ARG A C 1
ATOM 618 O O . ARG A 1 82 ? -7.085 13.199 -20.996 1.00 55.69 82 ARG A O 1
ATOM 625 N N . PRO A 1 83 ? -5.253 14.534 -21.152 1.00 59.25 83 PRO A N 1
ATOM 626 C CA . PRO A 1 83 ? -5.886 15.548 -21.986 1.00 59.25 83 PRO A CA 1
ATOM 627 C C . PRO A 1 83 ? -6.154 15.010 -23.398 1.00 59.25 83 PRO A C 1
ATOM 629 O O . PRO A 1 83 ? -5.415 14.093 -23.837 1.00 59.25 83 PRO A O 1
#

Foldseek 3Di:
DDPVVVVVVVVVVVVVVPPPPPPPPPPPQAEDEAEAEPEPQQQPDPDPPDGNNRVVVVVVVVVVVPDDPSYHYHYHYDYDDDD

Radius of gyration: 29.13 Å; chains: 1; bounding box: 49×28×86 Å

Organism: NCBI:txid1127984

pLDDT: mean 84.21, std 13.06, range [55.69, 97.25]

Sequence (83 aa):
MNEKCKHILLTAAIFLLSVPAFSLAEEEETNILFIFDSSASMTNPVSDVESKMEAAKNVLSEVVGYLPENINVGLAKKIGVRP